Protein AF-A0A7J8SFQ3-F1 (afdb_monomer_lite)

Organism: Gossypium davidsonii (NCBI:txid34287)

InterPro domains:
  IPR036908 RlpA-like domain superfamily [SSF50685] (33-78)
  IPR039271 Kiwellin-like [PF24300] (6-81)
  IPR039271 Kiwellin-like [PTHR33191] (2-81)

Sequence (82 aa):
KKPPPGKCNKGHDSDCCQEGKFYNTYTCSPPVSSHTKATLTLNGFGPKEDGGGPCECDNNYHKDSELIVALSTGWFNKKKRV

Structure (mmCIF, N/CA/C/O backbone):
data_AF-A0A7J8SFQ3-F1
#
_entry.id   AF-A0A7J8SFQ3-F1
#
loop_
_atom_site.group_PDB
_atom_site.id
_atom_site.type_symbol
_atom_site.label_atom_id
_atom_site.label_alt_id
_atom_site.label_comp_id
_atom_site.label_asym_id
_atom_site.label_entity_id
_atom_site.label_seq_id
_atom_site.pdbx_PDB_ins_code
_atom_site.Cartn_x
_atom_site.Cartn_y
_atom_site.Cartn_z
_atom_site.occupancy
_atom_site.B_iso_or_equiv
_atom_site.auth_seq_id
_atom_site.auth_comp_id
_atom_site.auth_asym_id
_atom_site.auth_atom_id
_atom_site.pdbx_PDB_model_num
ATOM 1 N N . LYS A 1 1 ? -2.609 9.670 20.682 1.00 53.38 1 LYS A N 1
ATOM 2 C CA . LYS A 1 1 ? -1.575 10.577 20.118 1.00 53.38 1 LYS A CA 1
ATOM 3 C C . LYS A 1 1 ? -2.298 11.688 19.369 1.00 53.38 1 LYS A C 1
ATOM 5 O O . LYS A 1 1 ? -3.166 11.349 18.578 1.00 53.38 1 LYS A O 1
ATOM 10 N N . LYS A 1 2 ? -2.008 12.967 19.641 1.00 49.75 2 LYS A N 1
ATOM 11 C CA . LYS A 1 2 ? -2.551 14.070 18.829 1.00 49.75 2 LYS A CA 1
ATOM 12 C C . LYS A 1 2 ? -1.812 14.099 17.479 1.00 49.75 2 LYS A C 1
ATOM 14 O O . LYS A 1 2 ? -0.598 13.873 17.494 1.00 49.75 2 LYS A O 1
ATOM 19 N N . PRO A 1 3 ? -2.497 14.306 16.340 1.00 55.78 3 PRO A N 1
ATOM 20 C CA . PRO A 1 3 ? -1.818 14.477 15.062 1.00 55.78 3 PRO A CA 1
ATOM 21 C C . PRO A 1 3 ? -0.883 15.693 15.148 1.00 55.78 3 PRO A C 1
ATOM 23 O O . PRO A 1 3 ? -1.260 16.690 15.770 1.00 55.78 3 PRO A O 1
ATOM 26 N N . PRO A 1 4 ? 0.327 15.640 14.570 1.00 58.91 4 PRO A N 1
ATOM 27 C CA . PRO A 1 4 ? 1.185 16.814 14.515 1.00 58.91 4 PRO A CA 1
ATOM 28 C C . PRO A 1 4 ? 0.473 17.958 13.761 1.00 58.91 4 PRO A C 1
ATOM 30 O O . PRO A 1 4 ? -0.093 17.722 12.688 1.00 58.91 4 PRO A O 1
ATOM 33 N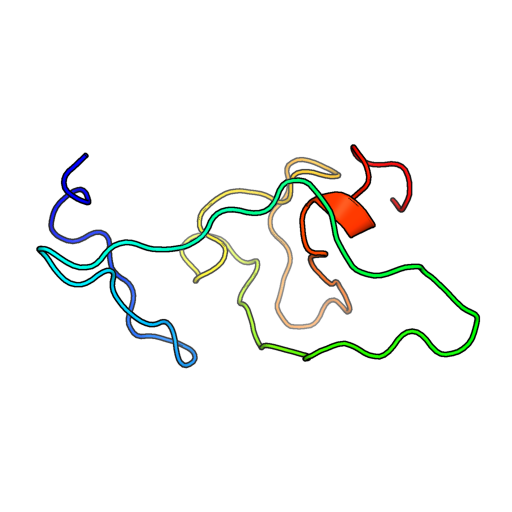 N . PRO A 1 5 ? 0.463 19.186 14.312 1.00 57.34 5 PRO A N 1
ATOM 34 C CA . PRO A 1 5 ? -0.226 20.322 13.705 1.00 57.34 5 PRO A CA 1
ATOM 35 C C . PRO A 1 5 ? 0.364 20.667 12.329 1.00 57.34 5 PRO A C 1
ATOM 37 O O . PRO A 1 5 ? 1.567 20.544 12.111 1.00 57.34 5 PRO A O 1
ATOM 40 N N . GLY A 1 6 ? -0.494 21.079 11.389 1.00 63.22 6 GLY A N 1
ATOM 41 C CA . GLY A 1 6 ? -0.084 21.523 10.047 1.00 63.22 6 GLY A CA 1
ATOM 42 C C . GLY A 1 6 ? 0.334 20.415 9.069 1.00 63.22 6 GLY A C 1
ATOM 43 O O . GLY A 1 6 ? 0.792 20.721 7.975 1.00 63.22 6 GLY A O 1
ATOM 44 N N . LYS A 1 7 ? 0.184 19.135 9.437 1.00 67.88 7 LYS A N 1
ATOM 45 C CA . LYS A 1 7 ? 0.533 17.978 8.586 1.00 67.88 7 LYS A CA 1
ATOM 46 C C . LYS A 1 7 ? -0.647 17.385 7.813 1.00 67.88 7 LYS A C 1
ATOM 48 O O . LYS A 1 7 ? -0.436 16.457 7.042 1.00 67.88 7 LYS A O 1
ATOM 53 N N . CYS A 1 8 ? -1.872 17.866 8.038 1.00 73.00 8 CYS A N 1
ATOM 54 C CA . CYS A 1 8 ? -3.017 17.372 7.279 1.00 73.00 8 CYS A CA 1
ATOM 55 C C . CYS A 1 8 ? -3.067 18.034 5.902 1.00 73.00 8 CYS A C 1
ATOM 57 O O . CYS A 1 8 ? -3.309 19.239 5.805 1.00 73.00 8 CYS A O 1
ATOM 59 N N . ASN A 1 9 ? -2.864 17.230 4.864 1.00 67.88 9 ASN A N 1
ATOM 60 C CA . ASN A 1 9 ? -3.148 17.603 3.491 1.00 67.88 9 ASN A CA 1
ATOM 61 C C . ASN A 1 9 ? -4.636 17.331 3.207 1.00 67.88 9 ASN A C 1
ATOM 63 O O . ASN A 1 9 ? -5.145 16.285 3.595 1.00 67.88 9 ASN A O 1
ATOM 67 N N . LYS A 1 10 ? -5.328 18.293 2.590 1.00 67.06 10 LYS A N 1
ATOM 68 C CA . LYS A 1 10 ? -6.733 18.167 2.155 1.00 67.06 10 LYS A CA 1
ATOM 69 C C . LYS A 1 10 ? -6.858 17.965 0.637 1.00 67.06 10 LYS A C 1
ATOM 71 O O . LYS A 1 10 ? -7.950 18.096 0.094 1.00 67.06 10 LYS A O 1
ATOM 76 N N . GLY A 1 11 ? -5.741 17.742 -0.056 1.00 66.06 11 GLY A N 1
ATOM 77 C CA . GLY A 1 11 ? -5.715 17.346 -1.461 1.00 66.06 11 GLY A CA 1
ATOM 78 C C . GLY A 1 11 ? -6.304 15.948 -1.668 1.00 66.06 11 GLY A C 1
ATOM 79 O O . GLY A 1 11 ? -6.396 15.171 -0.721 1.00 66.06 11 GLY A O 1
ATOM 80 N N . HIS A 1 12 ? -6.750 15.674 -2.897 1.00 62.75 12 HIS A N 1
ATOM 81 C CA . HIS A 1 12 ? -7.209 14.360 -3.379 1.00 62.75 12 HIS A CA 1
ATOM 82 C C . HIS A 1 12 ? -8.150 13.594 -2.425 1.00 62.75 12 HIS A C 1
ATOM 84 O O . HIS A 1 12 ? -7.961 12.408 -2.174 1.00 62.75 12 HIS A O 1
ATOM 90 N N . ASP A 1 13 ? -9.168 14.277 -1.888 1.00 63.38 13 ASP A N 1
ATOM 91 C CA . ASP A 1 13 ? -10.162 13.709 -0.959 1.00 63.38 13 ASP A CA 1
ATOM 92 C C . ASP A 1 13 ? -9.568 13.153 0.353 1.00 63.38 13 ASP A C 1
ATOM 94 O O . ASP A 1 13 ? -10.153 12.298 1.020 1.00 63.38 13 ASP A O 1
ATOM 98 N N . SER A 1 14 ? -8.403 13.666 0.757 1.00 70.44 14 SER A N 1
ATOM 99 C CA . SER A 1 14 ? -7.758 13.302 2.016 1.00 70.44 14 SER A CA 1
ATOM 100 C C . SER A 1 14 ? -8.500 13.893 3.219 1.00 70.44 14 SER A C 1
ATOM 102 O O . SER A 1 14 ? -8.511 15.106 3.454 1.00 70.44 14 SE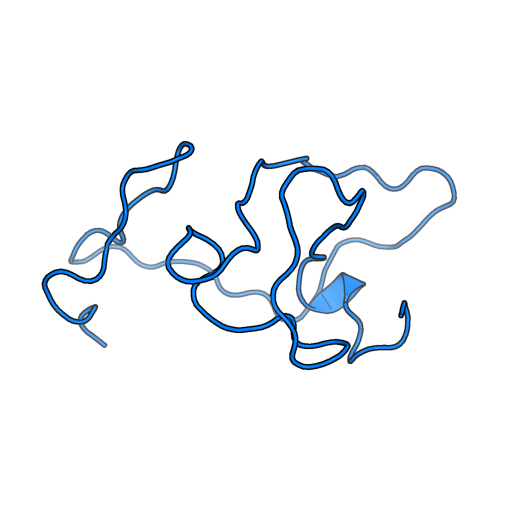R A O 1
ATOM 104 N N . ASP A 1 15 ? -9.083 13.014 4.034 1.00 78.25 15 ASP A N 1
ATOM 105 C CA . ASP A 1 15 ? -9.730 13.384 5.289 1.00 78.2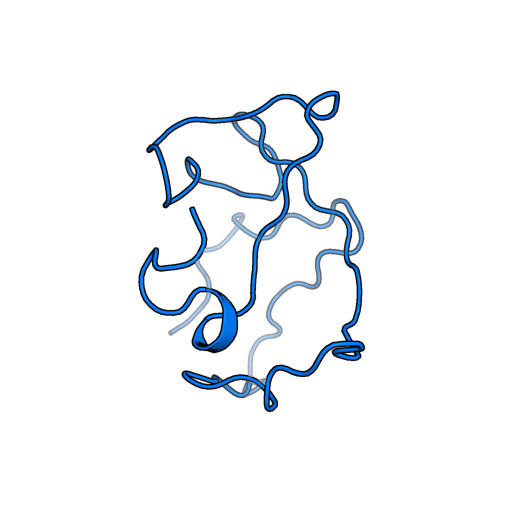5 15 ASP A CA 1
ATOM 106 C C . ASP A 1 15 ? -8.715 13.606 6.418 1.00 78.25 15 ASP A C 1
ATOM 108 O O . ASP A 1 15 ? -7.863 12.766 6.721 1.00 78.25 15 ASP A O 1
ATOM 112 N N . CYS A 1 16 ? -8.867 14.719 7.137 1.00 82.12 16 CYS A N 1
ATOM 113 C CA . CYS A 1 16 ? -8.099 14.957 8.353 1.00 82.12 16 CYS A CA 1
ATOM 114 C C . CYS A 1 16 ? -8.637 14.147 9.534 1.00 82.12 16 CYS A C 1
ATOM 116 O O . CYS A 1 16 ? -9.839 14.134 9.817 1.00 82.12 16 CYS A O 1
ATOM 118 N N . CYS A 1 17 ? -7.720 13.599 10.332 1.00 83.12 17 CYS A N 1
ATOM 119 C CA . CYS A 1 17 ? -8.052 13.059 11.644 1.00 83.12 17 CYS A CA 1
ATOM 120 C C . CYS A 1 17 ? -8.698 14.135 12.536 1.00 83.12 17 CYS A C 1
ATOM 122 O O . CYS A 1 17 ? -8.061 15.118 12.912 1.00 83.12 17 CYS A O 1
ATOM 124 N N . GLN A 1 18 ? -9.953 13.916 12.907 1.00 83.69 18 GLN A N 1
ATOM 125 C CA . GLN A 1 18 ? -10.708 14.744 13.849 1.00 83.69 18 GLN A CA 1
ATOM 126 C C . GLN A 1 18 ? -10.313 14.460 15.308 1.00 83.69 18 GLN A C 1
ATOM 128 O O . GLN A 1 18 ? -10.151 13.300 15.701 1.00 83.69 18 GLN A O 1
ATOM 133 N N . GLU A 1 19 ? -10.177 15.515 16.119 1.00 82.06 19 GLU A N 1
ATOM 134 C CA . GLU A 1 19 ? -9.897 15.392 17.554 1.00 82.06 19 GLU A CA 1
ATOM 135 C C . GLU A 1 19 ? -11.047 14.668 18.275 1.00 82.06 19 GLU A C 1
ATOM 137 O O . GLU A 1 19 ? -12.218 14.872 17.970 1.00 82.06 19 GLU A O 1
ATOM 142 N N . GLY A 1 20 ? -10.711 13.769 19.206 1.00 84.88 20 GLY A N 1
ATOM 143 C CA . GLY A 1 20 ? -11.695 12.973 19.950 1.00 84.88 20 GLY A CA 1
ATOM 144 C C . GLY A 1 20 ? -12.313 11.795 19.181 1.00 84.88 20 GLY A C 1
ATOM 145 O O . GLY A 1 20 ? -12.994 10.978 19.796 1.00 84.88 20 GLY A O 1
ATOM 146 N N . LYS A 1 21 ? -12.051 11.648 17.873 1.00 86.94 21 LYS A N 1
ATOM 147 C CA . LYS A 1 21 ? -12.526 10.509 17.071 1.00 86.94 21 LYS A CA 1
ATOM 148 C C . LYS A 1 21 ? -11.542 9.336 17.125 1.00 86.94 21 LYS A C 1
ATOM 150 O O . LYS A 1 21 ? -10.342 9.504 16.906 1.00 86.94 21 LYS A O 1
ATOM 155 N N . PHE A 1 22 ? -12.061 8.136 17.380 1.00 88.75 22 PHE A N 1
ATOM 156 C CA . PHE A 1 22 ? -11.305 6.887 17.272 1.00 88.75 22 PHE A CA 1
ATOM 157 C C . PHE A 1 22 ? -11.376 6.343 15.841 1.00 88.75 22 PHE A C 1
ATOM 159 O O . PHE A 1 22 ? -12.428 6.394 15.204 1.00 88.75 22 PHE A O 1
ATOM 166 N N . TYR A 1 23 ? -10.257 5.812 15.347 1.00 88.69 23 TYR A N 1
ATOM 167 C CA . TYR A 1 23 ? -10.140 5.220 14.013 1.00 88.69 23 TYR A CA 1
ATOM 168 C C . TYR A 1 23 ? -9.703 3.767 14.151 1.00 88.69 23 TYR A C 1
ATOM 170 O O . TYR A 1 23 ? -8.742 3.473 14.866 1.00 88.69 23 TYR A O 1
ATOM 178 N N . ASN A 1 24 ? -10.401 2.867 13.463 1.00 94.06 24 ASN A N 1
ATOM 179 C CA . ASN A 1 24 ? -10.043 1.456 13.457 1.00 94.06 24 ASN A CA 1
ATOM 180 C C . ASN A 1 24 ? -8.730 1.252 12.700 1.00 94.06 24 ASN A C 1
ATOM 182 O O . ASN A 1 24 ? -8.525 1.811 11.623 1.00 94.06 24 ASN A O 1
ATOM 186 N N . THR A 1 25 ? -7.860 0.415 13.253 1.00 95.25 25 THR A N 1
ATOM 187 C CA . THR A 1 25 ? -6.638 -0.032 12.590 1.00 95.25 25 THR A CA 1
ATOM 188 C C . THR A 1 25 ? -6.788 -1.491 12.184 1.00 95.25 25 THR A C 1
ATOM 190 O O . THR A 1 25 ? -7.438 -2.280 12.869 1.00 95.25 25 THR A O 1
ATOM 193 N N . TYR A 1 26 ? -6.182 -1.857 11.057 1.00 95.94 26 TYR A N 1
ATOM 194 C CA . TYR A 1 26 ? -6.253 -3.210 10.517 1.00 95.94 26 TYR A CA 1
ATOM 195 C C . TYR A 1 26 ? -4.860 -3.676 10.099 1.00 95.94 26 TYR A C 1
ATOM 197 O O . TYR A 1 26 ? -4.145 -2.988 9.371 1.00 95.94 26 TYR A O 1
ATOM 205 N N . THR A 1 27 ? -4.476 -4.866 10.556 1.00 96.94 27 THR A N 1
ATOM 206 C CA . THR A 1 27 ? -3.251 -5.559 10.120 1.00 96.94 27 THR A CA 1
ATOM 207 C C . THR A 1 27 ? -3.536 -6.608 9.045 1.00 96.94 27 THR A C 1
ATOM 209 O O . THR A 1 27 ? -2.613 -7.116 8.411 1.00 96.94 27 THR A O 1
ATOM 212 N N . CYS A 1 28 ? -4.814 -6.914 8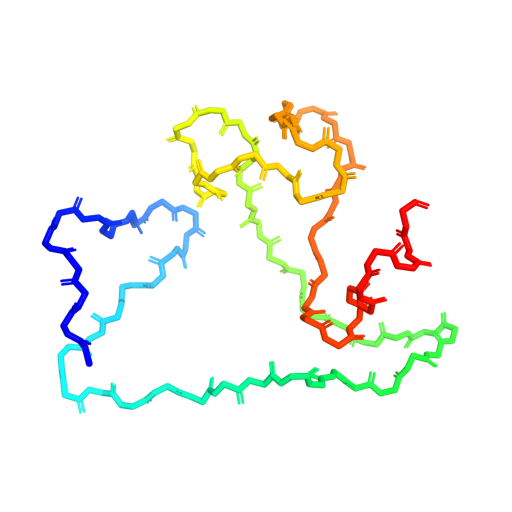.818 1.00 97.12 28 CYS A N 1
ATOM 213 C CA . CYS A 1 28 ? -5.309 -7.850 7.823 1.00 97.12 28 CYS A CA 1
ATOM 214 C C . CYS A 1 28 ? -6.131 -7.134 6.740 1.00 97.12 28 CYS A C 1
ATOM 216 O O . CYS A 1 28 ? -6.485 -5.960 6.856 1.00 97.12 28 CYS A O 1
ATOM 218 N N . SER A 1 29 ? -6.418 -7.859 5.664 1.00 98.12 29 SER A N 1
ATOM 219 C CA . SER A 1 29 ? -7.286 -7.429 4.567 1.00 98.12 29 SER A CA 1
ATOM 220 C C . SER A 1 29 ? -8.162 -8.617 4.150 1.00 98.12 29 SER A C 1
ATOM 222 O O . SER A 1 29 ? -7.822 -9.753 4.501 1.00 98.12 29 SER A O 1
ATOM 224 N N . PRO A 1 30 ? -9.282 -8.394 3.439 1.00 98.12 30 PRO A N 1
ATOM 225 C CA . PRO A 1 30 ? -10.147 -9.480 2.981 1.00 98.12 30 PRO A CA 1
ATOM 226 C C . PRO A 1 30 ? -9.395 -10.559 2.179 1.00 98.12 30 PRO A C 1
ATOM 228 O O . PRO A 1 30 ? -8.336 -10.276 1.613 1.00 98.12 30 PRO A O 1
ATOM 231 N N . PRO A 1 31 ? -9.923 -11.793 2.091 1.00 97.31 31 PRO A N 1
ATOM 232 C CA . PRO A 1 31 ? -9.299 -12.856 1.310 1.00 97.31 31 PRO A CA 1
ATOM 233 C C . PRO A 1 31 ? -9.064 -12.446 -0.146 1.00 97.31 31 PRO A C 1
ATOM 235 O O . PRO A 1 31 ? -9.918 -11.819 -0.773 1.00 97.31 31 PRO A O 1
ATOM 238 N N . VAL A 1 32 ? -7.908 -12.829 -0.685 1.00 97.06 32 VAL A N 1
ATOM 239 C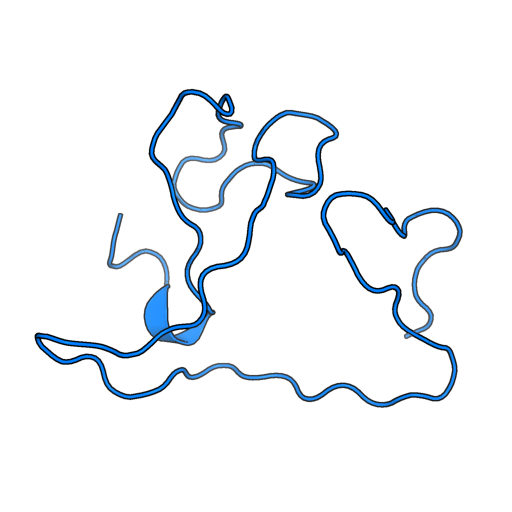 CA . VAL A 1 32 ? -7.570 -12.595 -2.092 1.00 97.06 32 VAL A CA 1
ATOM 240 C C . VAL A 1 32 ? -8.161 -13.716 -2.943 1.00 97.06 32 VAL A C 1
ATOM 242 O O . VAL A 1 32 ? -7.963 -14.893 -2.651 1.00 97.06 32 VAL A O 1
ATOM 245 N N . SER A 1 33 ? -8.870 -13.344 -4.004 1.00 96.94 33 SER A N 1
ATOM 246 C CA . SER A 1 33 ? -9.417 -14.230 -5.034 1.00 96.94 33 SER A CA 1
ATOM 247 C C . SER A 1 33 ? -9.044 -13.729 -6.435 1.00 96.94 33 SER A C 1
ATOM 249 O O . SER A 1 33 ? -8.469 -12.647 -6.584 1.00 96.94 33 SER A O 1
ATOM 251 N N . SER A 1 34 ? -9.413 -14.485 -7.477 1.00 97.25 34 SER A N 1
ATOM 252 C CA . SER A 1 34 ? -9.257 -14.050 -8.875 1.00 97.25 34 SER A CA 1
ATOM 253 C C . SER A 1 34 ? -10.007 -12.750 -9.196 1.00 97.25 34 SER A C 1
ATOM 255 O O . SER A 1 34 ? -9.648 -12.062 -10.141 1.00 97.25 34 SER A O 1
ATOM 257 N N . HIS A 1 35 ? -11.017 -12.399 -8.393 1.00 97.00 35 HIS A N 1
ATOM 258 C CA . HIS A 1 35 ? -11.834 -11.193 -8.534 1.00 97.00 35 HIS A CA 1
ATOM 259 C C . HIS A 1 35 ? -11.986 -10.519 -7.165 1.00 97.00 35 HIS A C 1
ATOM 261 O O . HIS A 1 35 ? -13.085 -10.401 -6.613 1.00 97.00 35 HIS A O 1
ATOM 267 N N . THR A 1 36 ? -10.853 -10.137 -6.573 1.00 97.69 36 THR A N 1
ATOM 268 C CA . THR A 1 36 ? -10.832 -9.472 -5.265 1.00 97.69 36 THR A CA 1
ATOM 269 C C . THR A 1 36 ? -11.514 -8.111 -5.378 1.00 97.69 36 THR A C 1
ATOM 271 O O . THR A 1 36 ? -11.059 -7.246 -6.122 1.00 97.69 36 THR A O 1
ATOM 274 N N . LYS A 1 37 ? -12.607 -7.908 -4.636 1.00 98.12 37 LYS A N 1
ATOM 275 C CA . LYS A 1 37 ? -13.267 -6.600 -4.555 1.00 98.12 37 LYS A CA 1
ATOM 276 C C . LYS A 1 37 ? -12.420 -5.652 -3.711 1.00 98.12 37 LYS A C 1
ATOM 278 O O . LYS A 1 37 ? -12.025 -6.004 -2.600 1.00 98.12 37 LYS A O 1
ATOM 283 N N . ALA A 1 38 ? -12.193 -4.451 -4.223 1.00 97.25 38 ALA A N 1
ATOM 284 C CA . ALA A 1 38 ? -11.452 -3.399 -3.545 1.00 97.25 38 ALA A CA 1
ATOM 285 C C . ALA A 1 38 ? -12.064 -2.031 -3.857 1.00 97.25 38 ALA A C 1
ATOM 287 O O . ALA A 1 38 ? -12.764 -1.866 -4.857 1.00 97.25 38 ALA A O 1
ATOM 288 N N . THR A 1 39 ? -11.774 -1.060 -2.999 1.00 96.62 39 THR A N 1
ATOM 289 C CA . THR A 1 39 ? -12.040 0.353 -3.266 1.00 96.62 39 THR A CA 1
ATOM 290 C C . THR A 1 39 ? -10.768 0.963 -3.831 1.00 96.62 39 THR A C 1
ATOM 292 O O . THR A 1 39 ? -9.735 0.937 -3.165 1.00 96.62 39 THR A O 1
ATOM 295 N N . LEU A 1 40 ? -10.837 1.487 -5.054 1.00 94.69 40 LEU A N 1
ATOM 296 C CA . LEU A 1 40 ? -9.745 2.255 -5.641 1.00 94.69 40 LEU A CA 1
ATOM 297 C C . LEU A 1 40 ? -9.824 3.697 -5.136 1.00 94.69 40 LEU A C 1
ATOM 299 O O . LEU A 1 40 ? -10.873 4.329 -5.236 1.00 94.69 40 LEU A O 1
ATOM 303 N N . THR A 1 41 ? -8.713 4.199 -4.614 1.00 91.12 41 THR A N 1
ATOM 304 C CA . THR A 1 41 ? -8.530 5.600 -4.221 1.00 91.12 41 THR A CA 1
ATOM 305 C C . THR A 1 41 ? -7.416 6.215 -5.058 1.00 91.12 41 THR A C 1
ATOM 307 O O . THR A 1 41 ? -6.566 5.494 -5.585 1.00 91.12 41 THR A O 1
ATOM 310 N N . LEU A 1 42 ? -7.406 7.540 -5.177 1.00 89.50 42 LEU A N 1
ATOM 311 C CA . LEU A 1 42 ? -6.340 8.268 -5.861 1.00 89.50 42 LEU A CA 1
ATOM 312 C C . LEU A 1 42 ? -5.293 8.728 -4.846 1.00 89.50 42 LEU A C 1
ATOM 314 O O . LEU A 1 42 ? -5.643 9.132 -3.743 1.00 89.50 42 LEU A O 1
ATOM 318 N N . ASN A 1 43 ? -4.018 8.629 -5.214 1.00 88.44 43 ASN A N 1
ATOM 319 C CA . ASN A 1 43 ? -2.897 9.049 -4.379 1.00 88.44 43 ASN A CA 1
ATOM 320 C C . ASN A 1 43 ? -1.750 9.552 -5.263 1.00 88.44 43 ASN A C 1
ATOM 322 O O . ASN A 1 43 ? -1.419 8.886 -6.242 1.00 88.44 43 ASN A O 1
ATOM 326 N N . GLY A 1 44 ? -1.129 10.669 -4.880 1.00 89.75 44 GLY A N 1
ATOM 327 C CA . GLY A 1 44 ? 0.130 11.134 -5.470 1.00 89.75 44 GLY A CA 1
ATOM 328 C C . GLY A 1 44 ? 1.333 10.451 -4.813 1.00 89.75 44 GLY A C 1
ATOM 329 O O . GLY A 1 44 ? 1.411 10.372 -3.582 1.00 89.75 44 GLY A O 1
ATOM 330 N N . PHE A 1 45 ? 2.255 9.919 -5.614 1.00 92.81 45 PHE A N 1
ATOM 331 C CA . PHE A 1 45 ? 3.453 9.193 -5.151 1.00 92.81 45 PHE A CA 1
ATOM 332 C C . PHE A 1 45 ? 4.751 9.986 -5.353 1.00 92.81 45 PHE A C 1
ATOM 334 O O . PHE A 1 45 ? 5.850 9.466 -5.127 1.00 92.81 45 PHE A O 1
ATOM 341 N N . GLY A 1 46 ? 4.628 11.241 -5.776 1.00 92.69 46 GLY A N 1
ATOM 342 C CA . GLY A 1 46 ? 5.723 12.164 -5.980 1.00 92.69 46 GLY A CA 1
ATOM 343 C C . GLY A 1 46 ? 6.236 12.797 -4.682 1.00 92.69 46 GLY A C 1
ATOM 344 O O . GLY A 1 46 ? 5.627 12.708 -3.609 1.00 92.69 46 GLY A O 1
ATOM 345 N N . PRO A 1 47 ? 7.392 13.475 -4.749 1.00 88.12 47 PRO A N 1
ATOM 346 C CA . PRO A 1 47 ? 7.938 14.180 -3.602 1.00 88.12 47 PRO A CA 1
ATOM 347 C C . PRO A 1 47 ? 7.019 15.334 -3.187 1.00 88.12 47 PRO A C 1
ATOM 349 O O . PRO A 1 47 ? 6.707 16.205 -3.996 1.00 88.12 47 PRO A O 1
ATOM 352 N N . LYS A 1 48 ? 6.686 15.400 -1.890 1.00 83.00 48 LYS A N 1
ATOM 353 C CA . LYS A 1 48 ? 5.781 16.404 -1.284 1.00 83.00 48 LYS A CA 1
ATOM 354 C C . LYS A 1 48 ? 4.309 16.282 -1.708 1.00 83.00 48 LYS A C 1
ATOM 356 O O . LYS A 1 48 ? 3.538 17.194 -1.418 1.00 83.00 48 LYS A O 1
ATOM 361 N N . GLU A 1 49 ? 3.930 15.180 -2.343 1.00 84.19 49 GLU A N 1
ATOM 362 C CA . GLU A 1 49 ? 2.533 14.833 -2.604 1.00 84.19 49 GLU A CA 1
ATOM 363 C C . GLU A 1 49 ? 1.931 14.037 -1.433 1.00 84.19 49 GLU A C 1
ATOM 365 O O . GLU A 1 49 ? 2.552 13.858 -0.378 1.00 84.19 49 GLU A O 1
ATOM 370 N N . ASP A 1 50 ? 0.698 13.572 -1.615 1.00 78.19 50 ASP A N 1
ATOM 371 C CA . ASP A 1 50 ? -0.139 12.938 -0.594 1.00 78.19 50 ASP A CA 1
ATOM 372 C C . ASP A 1 50 ? 0.463 11.660 -0.000 1.00 78.19 50 ASP A C 1
ATOM 374 O O . ASP A 1 50 ? 0.310 11.411 1.198 1.00 78.19 50 ASP A O 1
ATOM 378 N N . GLY A 1 51 ? 1.224 10.897 -0.792 1.00 74.88 51 GLY A N 1
ATOM 379 C CA . GLY A 1 51 ? 1.922 9.692 -0.338 1.00 74.88 51 GLY A CA 1
ATOM 380 C C . GLY A 1 51 ? 2.962 9.960 0.756 1.00 74.88 51 GLY A C 1
ATOM 381 O O . GLY A 1 51 ? 3.372 9.046 1.475 1.00 74.88 51 GLY A O 1
ATOM 382 N N . GLY A 1 52 ? 3.361 11.222 0.938 1.00 84.06 52 GLY A N 1
ATOM 383 C CA . GLY A 1 52 ? 4.254 11.659 1.997 1.00 84.06 52 GLY A CA 1
ATOM 384 C C . GLY A 1 52 ? 5.702 11.231 1.764 1.00 84.06 52 GLY A C 1
ATOM 385 O O . GLY A 1 52 ? 6.515 12.036 1.318 1.00 84.06 52 GLY A O 1
ATOM 386 N N . GLY A 1 53 ? 6.039 9.999 2.151 1.00 89.31 53 GLY A N 1
ATOM 387 C CA . GLY A 1 53 ? 7.385 9.428 2.029 1.00 89.31 53 GLY A CA 1
ATOM 388 C C . GLY A 1 53 ? 7.573 8.586 0.761 1.00 89.31 53 GLY A C 1
ATOM 389 O O . GLY A 1 53 ? 6.615 8.373 0.022 1.00 89.31 53 GLY A O 1
ATOM 390 N N . PRO A 1 54 ? 8.798 8.090 0.509 1.00 94.75 54 PRO A N 1
ATOM 391 C CA . PRO A 1 54 ? 9.055 7.190 -0.611 1.00 94.75 54 PRO A CA 1
ATOM 392 C C . PRO A 1 54 ? 8.310 5.855 -0.455 1.00 94.75 54 PRO A C 1
ATOM 394 O O . PRO A 1 54 ? 8.011 5.415 0.659 1.00 94.75 54 PRO A O 1
ATOM 397 N N . CYS A 1 55 ? 8.043 5.193 -1.579 1.00 94.69 55 CYS A N 1
ATOM 398 C CA . CYS A 1 55 ? 7.359 3.911 -1.640 1.00 94.69 55 CYS A CA 1
ATOM 399 C C . CYS A 1 55 ? 8.160 2.818 -0.931 1.00 94.69 55 CYS A C 1
ATOM 401 O O . CYS A 1 55 ? 9.349 2.621 -1.156 1.00 94.69 55 CYS A O 1
ATOM 403 N N . GLU A 1 56 ? 7.478 2.056 -0.082 1.00 95.25 56 GLU A N 1
ATOM 404 C CA . GLU A 1 56 ? 8.098 1.056 0.793 1.00 95.25 56 GLU A CA 1
ATOM 405 C C . GLU A 1 56 ? 8.795 -0.069 0.000 1.00 95.25 56 GLU A C 1
ATOM 407 O O . GLU A 1 56 ? 9.753 -0.671 0.480 1.00 95.25 56 GLU A O 1
ATOM 412 N N . CYS A 1 57 ? 8.333 -0.378 -1.212 1.00 95.88 57 CYS A N 1
ATOM 413 C CA . CYS A 1 57 ? 8.873 -1.453 -2.045 1.00 95.88 57 CYS A CA 1
ATOM 414 C C . CYS A 1 57 ? 10.322 -1.225 -2.494 1.00 95.88 57 CYS A C 1
ATOM 416 O O . CYS A 1 57 ? 11.113 -2.167 -2.468 1.00 95.88 57 CYS A O 1
ATOM 418 N N . ASP A 1 58 ? 10.663 0.002 -2.880 1.00 95.81 58 ASP A N 1
ATOM 419 C CA . ASP A 1 58 ? 11.911 0.338 -3.571 1.00 95.81 58 ASP A CA 1
ATOM 420 C C . ASP A 1 58 ? 12.611 1.591 -3.013 1.00 95.81 58 ASP A C 1
ATOM 422 O O . ASP A 1 58 ? 13.716 1.925 -3.437 1.00 95.81 58 ASP A O 1
ATOM 426 N N . ASN A 1 59 ? 12.004 2.242 -2.018 1.00 95.38 59 ASN A N 1
ATOM 427 C CA . ASN A 1 59 ? 12.438 3.495 -1.408 1.00 95.38 59 ASN A CA 1
ATOM 428 C C . ASN A 1 59 ? 12.529 4.680 -2.387 1.00 95.38 59 ASN A C 1
ATOM 430 O O . ASN A 1 59 ? 13.327 5.591 -2.152 1.00 95.38 59 ASN A O 1
ATOM 434 N N . ASN A 1 60 ? 11.682 4.726 -3.423 1.00 96.00 60 ASN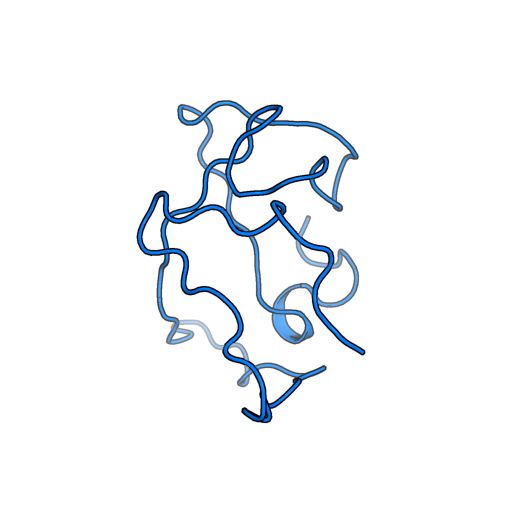 A N 1
ATOM 435 C CA . ASN A 1 60 ? 11.633 5.844 -4.371 1.00 96.00 60 ASN A CA 1
ATOM 436 C C . ASN A 1 60 ? 10.290 6.585 -4.382 1.00 96.00 60 ASN A C 1
ATOM 438 O O . ASN A 1 60 ? 9.268 6.107 -3.895 1.00 96.00 60 ASN A O 1
ATOM 442 N N . TYR A 1 61 ? 10.307 7.788 -4.954 1.00 96.31 61 TYR A N 1
ATOM 443 C CA . TYR A 1 61 ? 9.098 8.485 -5.393 1.00 96.31 61 TYR A CA 1
ATOM 444 C C . TYR A 1 61 ? 8.824 8.145 -6.857 1.00 96.31 61 TYR A C 1
ATOM 446 O O . TYR A 1 61 ? 9.766 7.930 -7.622 1.00 96.31 61 TYR A O 1
ATOM 454 N N . HIS A 1 62 ? 7.557 8.181 -7.250 1.00 95.12 62 HIS A N 1
ATOM 455 C CA . HIS A 1 62 ? 7.121 7.879 -8.613 1.00 95.12 62 HIS A CA 1
ATOM 456 C C . HIS A 1 62 ? 6.274 9.015 -9.168 1.00 95.12 62 HIS A C 1
ATOM 458 O O . HIS A 1 62 ? 5.592 9.715 -8.423 1.00 95.12 62 HIS A O 1
ATOM 464 N N . LYS A 1 63 ? 6.332 9.213 -10.485 1.00 94.94 63 LYS A N 1
ATOM 465 C CA . LYS A 1 63 ? 5.524 10.231 -11.167 1.00 94.94 63 LYS A CA 1
ATOM 466 C C . LYS A 1 63 ? 4.097 9.729 -11.371 1.00 94.94 63 LYS A C 1
ATOM 468 O O . LYS A 1 63 ? 3.909 8.550 -11.646 1.00 94.94 63 LYS A O 1
ATOM 473 N N . ASP A 1 64 ? 3.126 10.638 -11.423 1.00 91.88 64 ASP A N 1
ATOM 474 C CA . ASP A 1 64 ? 1.715 10.318 -11.722 1.00 91.88 64 ASP A CA 1
ATOM 475 C C . ASP A 1 64 ? 1.490 9.591 -13.058 1.00 91.88 64 ASP A C 1
ATOM 477 O O . ASP A 1 64 ? 0.469 8.941 -13.266 1.00 91.88 64 ASP A O 1
ATOM 481 N N . SER A 1 65 ? 2.440 9.694 -13.991 1.00 94.94 65 SER A N 1
ATOM 482 C CA . SER A 1 65 ? 2.403 8.958 -15.257 1.00 94.94 65 SER A CA 1
ATOM 483 C C . SER A 1 65 ? 2.725 7.463 -15.120 1.00 94.94 65 SER A C 1
ATOM 485 O O . SER A 1 65 ? 2.528 6.712 -16.073 1.00 94.94 65 SER A O 1
ATOM 487 N N . GLU A 1 66 ? 3.289 7.029 -13.991 1.00 96.19 66 GLU A N 1
ATOM 488 C CA . GLU A 1 66 ? 3.644 5.634 -13.731 1.00 96.19 66 GLU A CA 1
ATOM 489 C C . GLU A 1 66 ? 2.439 4.871 -13.164 1.00 96.19 66 GLU A C 1
ATOM 491 O O . GLU A 1 66 ? 1.790 5.307 -12.217 1.00 96.19 66 GLU A O 1
ATOM 496 N N . LEU A 1 67 ? 2.136 3.699 -13.732 1.00 95.56 67 LEU A N 1
ATOM 497 C CA . LEU A 1 67 ? 1.006 2.874 -13.297 1.00 95.56 67 LEU A CA 1
ATOM 498 C C . LEU A 1 67 ? 1.383 2.029 -12.076 1.00 95.56 67 LEU A C 1
ATOM 500 O O . LEU A 1 67 ? 1.678 0.840 -12.197 1.00 95.56 67 LEU A O 1
ATOM 504 N N . ILE A 1 68 ? 1.369 2.653 -10.902 1.00 94.94 68 ILE A N 1
ATOM 505 C CA . ILE A 1 68 ? 1.674 2.009 -9.621 1.00 94.94 68 ILE A CA 1
ATOM 506 C C . ILE A 1 68 ? 0.494 2.086 -8.648 1.00 94.94 68 ILE A C 1
ATOM 508 O O . ILE A 1 68 ? -0.399 2.920 -8.784 1.00 94.94 68 ILE A O 1
ATOM 512 N N . VAL A 1 69 ? 0.480 1.197 -7.651 1.00 95.44 69 VAL A N 1
ATOM 513 C CA . VAL A 1 69 ? -0.569 1.144 -6.624 1.00 95.44 69 VAL A CA 1
ATOM 514 C C . VAL A 1 69 ? 0.014 0.865 -5.243 1.00 95.44 69 VAL A C 1
ATOM 516 O O . VAL A 1 69 ? 0.996 0.138 -5.099 1.00 95.44 69 VAL A O 1
ATOM 519 N N . ALA A 1 70 ? -0.653 1.379 -4.211 1.00 95.25 70 ALA A N 1
ATOM 520 C CA . ALA A 1 70 ? -0.462 0.940 -2.835 1.00 95.25 70 ALA A CA 1
ATOM 521 C C . ALA A 1 70 ? -1.551 -0.070 -2.451 1.00 95.25 70 ALA A C 1
ATOM 523 O O . ALA A 1 70 ? -2.700 0.032 -2.880 1.00 95.25 70 ALA A O 1
ATOM 524 N N . LEU A 1 71 ? -1.201 -1.041 -1.608 1.00 97.00 71 LEU A N 1
ATOM 525 C CA . LEU A 1 71 ? -2.136 -2.036 -1.087 1.00 97.00 71 LEU A CA 1
ATOM 526 C C . LEU A 1 71 ? -2.304 -1.861 0.421 1.00 97.00 71 LEU A C 1
ATOM 528 O O . LEU A 1 71 ? -1.332 -1.612 1.134 1.00 97.00 71 LEU A O 1
ATOM 532 N N . SER A 1 72 ? -3.522 -2.066 0.930 1.00 97.06 72 SER A N 1
ATOM 533 C CA . SER A 1 72 ? -3.764 -2.138 2.376 1.00 97.06 72 SER A CA 1
ATOM 534 C C . SER A 1 72 ? -2.872 -3.198 3.032 1.00 97.06 72 SER A C 1
ATOM 536 O O . SER A 1 72 ? -2.557 -4.216 2.419 1.00 97.06 72 SER A O 1
ATOM 538 N N . THR A 1 73 ? -2.501 -2.998 4.299 1.00 97.19 73 THR A N 1
ATOM 539 C CA . THR A 1 73 ? -1.466 -3.765 5.021 1.00 97.19 73 THR A CA 1
ATOM 540 C C . THR A 1 73 ? -1.522 -5.286 4.829 1.00 97.19 73 THR A C 1
ATOM 542 O O . THR A 1 73 ? -0.494 -5.916 4.565 1.00 97.19 73 THR A O 1
ATOM 545 N N . GLY A 1 74 ? -2.706 -5.898 4.928 1.00 97.88 74 GLY A N 1
ATOM 546 C CA . GLY A 1 74 ? -2.859 -7.346 4.759 1.00 97.88 74 GLY A CA 1
ATOM 547 C C . GLY A 1 74 ? -2.608 -7.817 3.323 1.00 97.88 74 GLY A C 1
ATOM 548 O O . GLY A 1 74 ? -1.986 -8.858 3.109 1.00 97.88 74 GLY A O 1
ATOM 549 N N . TRP A 1 75 ? -3.033 -7.039 2.326 1.00 98.12 75 TRP A N 1
ATOM 550 C CA . TRP A 1 75 ? -2.727 -7.291 0.917 1.00 98.12 75 TRP A CA 1
ATOM 551 C C . TRP A 1 75 ? -1.297 -6.905 0.534 1.00 98.12 75 TRP A C 1
ATOM 553 O O . TRP A 1 75 ? -0.708 -7.560 -0.318 1.00 98.12 75 TRP A O 1
ATOM 563 N N . PHE A 1 76 ? -0.682 -5.920 1.179 1.00 97.31 76 PHE A N 1
ATOM 564 C CA . PHE A 1 76 ? 0.739 -5.640 0.979 1.00 97.31 76 PHE A CA 1
ATOM 565 C C . PHE A 1 76 ? 1.619 -6.826 1.405 1.00 97.31 76 PHE A C 1
ATOM 567 O O . PHE A 1 76 ? 2.628 -7.134 0.768 1.00 97.31 76 PHE A O 1
ATOM 574 N N . ASN A 1 77 ? 1.199 -7.543 2.457 1.00 96.25 77 ASN A N 1
ATOM 575 C CA . ASN A 1 77 ? 1.774 -8.823 2.874 1.00 96.25 77 ASN A CA 1
ATOM 576 C C . ASN A 1 77 ? 3.309 -8.784 3.003 1.00 96.25 77 ASN A C 1
ATOM 578 O O . ASN A 1 77 ? 4.004 -9.673 2.515 1.00 96.25 77 ASN A O 1
ATOM 582 N N . LYS A 1 78 ? 3.838 -7.733 3.644 1.00 94.81 78 LYS A N 1
ATOM 583 C CA . LYS A 1 78 ? 5.279 -7.533 3.880 1.00 94.81 78 LYS A CA 1
ATOM 584 C C . LYS A 1 78 ? 6.115 -7.640 2.592 1.00 94.81 78 LYS A C 1
ATOM 586 O O . LYS A 1 78 ? 7.062 -8.421 2.557 1.00 94.81 78 LYS A O 1
ATOM 591 N N . LYS A 1 79 ? 5.762 -6.879 1.545 1.00 93.50 79 LYS A N 1
ATOM 592 C CA . LYS A 1 79 ? 6.490 -6.861 0.258 1.00 93.50 79 LYS A CA 1
ATOM 593 C C . LYS A 1 79 ? 6.519 -8.222 -0.453 1.00 93.50 79 LYS A C 1
ATOM 595 O O . LYS A 1 79 ? 7.510 -8.587 -1.064 1.00 93.50 79 LYS A O 1
ATOM 600 N N . LYS A 1 80 ? 5.449 -9.014 -0.374 1.00 94.38 80 LYS A N 1
ATOM 601 C CA . LYS A 1 80 ? 5.349 -10.278 -1.139 1.00 94.38 80 LYS A CA 1
ATOM 602 C C . LYS A 1 80 ? 4.715 -10.116 -2.525 1.00 94.38 80 LYS A C 1
ATOM 604 O O . LYS A 1 80 ? 4.505 -11.111 -3.209 1.00 94.38 80 LYS A O 1
ATOM 609 N N . ARG A 1 81 ? 4.341 -8.892 -2.897 1.00 84.94 81 ARG A N 1
ATOM 610 C CA . ARG A 1 81 ? 3.634 -8.548 -4.142 1.00 84.94 81 ARG A CA 1
ATOM 611 C C . ARG A 1 81 ? 4.319 -7.381 -4.868 1.00 84.94 81 ARG A C 1
ATOM 613 O O . ARG A 1 81 ? 3.630 -6.497 -5.363 1.00 84.94 81 ARG A O 1
ATOM 620 N N . VAL A 1 82 ? 5.653 -7.361 -4.812 1.00 72.88 82 VAL A N 1
ATOM 621 C CA . VAL A 1 82 ? 6.524 -6.383 -5.488 1.00 72.88 82 VAL A CA 1
ATOM 622 C C . VAL A 1 82 ? 6.885 -6.884 -6.871 1.00 72.88 82 VAL A C 1
ATOM 624 O O . VAL A 1 82 ? 7.081 -8.117 -6.981 1.00 72.88 82 VAL A O 1
#

Radius of gyration: 14.57 Å; chains: 1; bounding box: 26×36×35 Å

Foldseek 3Di:
DDPDPPPQDPPQVGDDDDPPDDDDDDQADDDDDPDDDDDDGDWAQADPTPVPFHDPQPRHGDGPVDPDDDDRNNVCVVVPPD

pLDDT: mean 87.15, std 12.76, range [49.75, 98.12]

Secondary structure (DSSP, 8-state):
-PPPTT----STT-PPPPTT------S--PPP-TT----------STTSTT-S--TTTS----TTS------HHHHTTTS--